Protein AF-A0A7S0N8L3-F1 (afdb_monomer_lite)

InterPro domains:
  IPR019195 ABC transporter, ATPase, putative [PTHR38149] (2-108)
  IPR046833 ATPase of the ABC class, N-terminal [PF20446] (2-108)

Organism: NCBI:txid1411642

Sequence (109 aa):
MVDHAQADPFAAPSRCRVQIPMATAGFPAATYSSRVRTTALCDYLTRVFAFHVKGAGADQRTEGGGWSGAKGGEMTIDAPGQHVLERTSVLVDASQVEARFTVALPAQE

Structure (mmCIF, N/CA/C/O backbone):
data_AF-A0A7S0N8L3-F1
#
_entry.id   AF-A0A7S0N8L3-F1
#
loop_
_atom_site.group_PDB
_atom_site.id
_atom_site.type_symbol
_atom_site.label_atom_id
_atom_site.label_alt_id
_atom_site.label_comp_id
_atom_site.label_asym_id
_atom_site.label_entity_id
_atom_site.label_seq_id
_atom_site.pdbx_PDB_ins_code
_atom_site.Cartn_x
_atom_site.Cartn_y
_atom_site.Cartn_z
_atom_site.occupancy
_atom_site.B_iso_or_equiv
_atom_site.auth_seq_id
_atom_site.auth_comp_id
_atom_site.auth_asym_id
_atom_site.auth_atom_id
_atom_site.pdbx_PDB_model_num
ATOM 1 N N . MET A 1 1 ? -6.609 -0.290 -11.733 1.00 68.81 1 MET A N 1
ATOM 2 C CA . MET A 1 1 ? -6.933 0.951 -12.467 1.00 68.81 1 MET A CA 1
ATOM 3 C C . MET A 1 1 ? -5.652 1.752 -12.638 1.00 68.81 1 MET A C 1
ATOM 5 O O . MET A 1 1 ? -4.800 1.690 -11.757 1.00 68.81 1 MET A O 1
ATOM 9 N N . VAL A 1 2 ? -5.497 2.450 -13.762 1.00 70.19 2 VAL A N 1
ATOM 10 C CA . VAL A 1 2 ? -4.396 3.401 -13.979 1.00 70.19 2 VAL A CA 1
ATOM 11 C C . VAL A 1 2 ? -4.976 4.788 -13.743 1.00 70.19 2 VAL A C 1
ATOM 13 O O . VAL A 1 2 ? -5.876 5.201 -14.469 1.00 70.19 2 VAL A O 1
ATOM 16 N N . ASP A 1 3 ? -4.518 5.460 -12.693 1.00 64.94 3 ASP A N 1
ATOM 17 C CA . ASP A 1 3 ? -5.021 6.783 -12.311 1.00 64.94 3 ASP A CA 1
ATOM 18 C C . ASP A 1 3 ? -4.320 7.888 -13.107 1.00 64.94 3 ASP A C 1
ATOM 20 O O . ASP A 1 3 ? -4.902 8.935 -13.383 1.00 64.94 3 ASP A O 1
ATOM 24 N N . HIS A 1 4 ? -3.068 7.648 -13.500 1.00 60.69 4 HIS A N 1
ATOM 25 C CA . HIS A 1 4 ? -2.310 8.524 -14.382 1.00 60.69 4 HIS A CA 1
ATOM 26 C C . HIS A 1 4 ? -1.313 7.697 -15.193 1.00 60.69 4 HIS A C 1
ATOM 28 O O . HIS A 1 4 ? -0.493 6.992 -14.606 1.00 60.69 4 HIS A O 1
ATOM 34 N N . ALA A 1 5 ? -1.383 7.781 -16.520 1.00 63.62 5 ALA A N 1
ATOM 35 C CA . ALA A 1 5 ? -0.432 7.132 -17.417 1.00 63.62 5 ALA A CA 1
ATOM 36 C C . ALA A 1 5 ? 0.707 8.097 -17.779 1.00 63.62 5 ALA A C 1
ATOM 38 O O . ALA A 1 5 ? 0.463 9.283 -17.999 1.00 63.62 5 ALA A O 1
ATOM 39 N N . GLN A 1 6 ? 1.932 7.576 -17.854 1.00 59.41 6 GLN A N 1
ATOM 40 C CA . GLN A 1 6 ? 3.103 8.302 -18.352 1.00 59.41 6 GLN A CA 1
ATOM 41 C C . GLN A 1 6 ? 2.865 8.850 -19.762 1.00 59.41 6 GLN A C 1
ATOM 43 O O . GLN A 1 6 ? 2.404 8.122 -20.639 1.00 59.41 6 GLN A O 1
ATOM 48 N N . ALA A 1 7 ? 3.202 10.126 -19.974 1.00 58.69 7 ALA A N 1
ATOM 49 C CA . ALA A 1 7 ? 3.108 10.772 -21.284 1.00 58.69 7 ALA A CA 1
ATOM 50 C C . ALA A 1 7 ? 4.2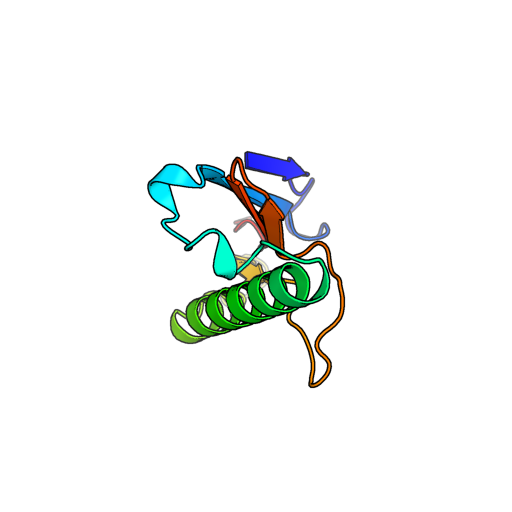06 10.299 -22.255 1.00 58.69 7 ALA A C 1
ATOM 52 O O . ALA A 1 7 ? 3.98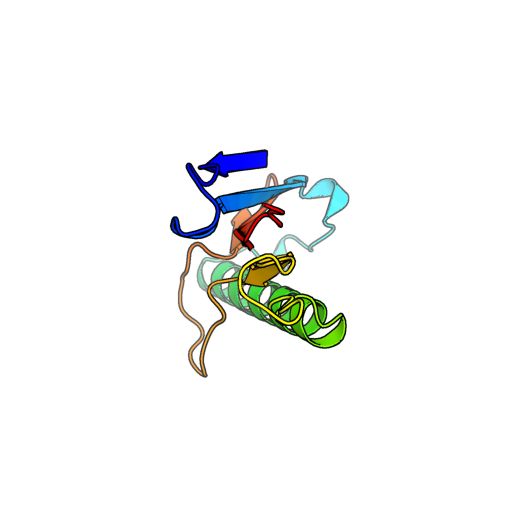3 10.264 -23.462 1.00 58.69 7 ALA A O 1
ATOM 53 N N . ASP A 1 8 ? 5.370 9.921 -21.719 1.00 65.25 8 ASP A N 1
ATOM 54 C CA . ASP A 1 8 ? 6.517 9.381 -22.444 1.00 65.25 8 ASP A CA 1
ATOM 55 C C . ASP A 1 8 ? 7.404 8.539 -21.488 1.00 65.25 8 ASP A C 1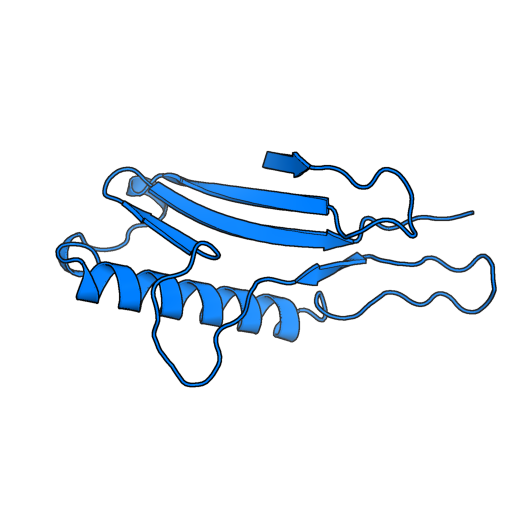
ATOM 57 O O . ASP A 1 8 ? 7.198 8.574 -20.268 1.00 65.25 8 ASP A O 1
ATOM 61 N N . PRO A 1 9 ? 8.389 7.773 -21.994 1.00 55.50 9 PRO A N 1
ATOM 62 C CA . PRO A 1 9 ? 9.221 6.871 -21.182 1.00 55.50 9 PRO A CA 1
ATOM 63 C C . PRO A 1 9 ? 10.164 7.559 -20.182 1.00 55.50 9 PRO A C 1
ATOM 65 O O . PRO A 1 9 ? 10.736 6.901 -19.309 1.00 55.50 9 PRO A O 1
ATOM 68 N N . PHE A 1 10 ? 10.360 8.870 -20.322 1.00 60.44 10 PHE A N 1
ATOM 69 C CA . PHE A 1 10 ? 11.171 9.715 -19.448 1.00 60.44 10 PHE A CA 1
ATOM 70 C C . PHE A 1 10 ? 10.314 10.497 -18.436 1.00 60.44 10 PHE A C 1
ATOM 72 O O . PHE A 1 10 ? 10.859 11.070 -17.489 1.00 60.44 10 PHE A O 1
ATOM 79 N N . ALA A 1 11 ? 8.987 10.496 -18.593 1.00 63.25 11 ALA A N 1
ATOM 80 C CA . ALA A 1 11 ? 8.045 11.098 -17.658 1.00 63.25 11 ALA A CA 1
ATOM 81 C C . ALA A 1 11 ? 7.950 10.313 -16.336 1.00 63.25 11 ALA A C 1
ATOM 83 O O . ALA A 1 11 ? 8.292 9.131 -16.243 1.00 63.25 11 ALA A O 1
ATOM 84 N N . ALA A 1 12 ? 7.439 10.972 -15.291 1.00 72.12 12 ALA A N 1
ATOM 85 C CA . ALA A 1 12 ? 7.259 10.362 -13.974 1.00 72.12 12 ALA A CA 1
ATOM 86 C C . ALA A 1 12 ? 6.394 9.081 -14.045 1.00 72.12 12 ALA A C 1
ATOM 88 O O . ALA A 1 12 ? 5.364 9.125 -14.713 1.00 72.12 12 ALA A O 1
ATOM 89 N N . PRO A 1 13 ? 6.758 7.987 -13.338 1.00 77.25 13 PRO A N 1
ATOM 90 C CA . PRO A 1 13 ? 6.062 6.695 -13.340 1.00 77.25 13 PRO A CA 1
ATOM 91 C C . PRO A 1 13 ? 4.534 6.770 -13.300 1.00 77.25 13 PRO A C 1
ATOM 93 O O . PRO A 1 13 ? 3.950 7.591 -12.585 1.00 77.25 13 PRO A O 1
ATOM 96 N N . SER A 1 14 ? 3.883 5.866 -14.034 1.00 84.12 14 SER A N 1
ATOM 97 C CA . SER A 1 14 ? 2.423 5.799 -14.100 1.00 84.12 14 SER A CA 1
ATOM 98 C C . SER A 1 14 ? 1.864 5.472 -12.720 1.00 84.12 14 SER A C 1
ATOM 100 O O . SER A 1 14 ? 2.319 4.524 -12.082 1.00 84.12 14 SER A O 1
ATOM 102 N N . ARG A 1 15 ? 0.875 6.236 -12.246 1.00 89.00 15 ARG A N 1
ATOM 103 C CA . ARG A 1 15 ? 0.205 5.975 -10.965 1.00 89.00 15 ARG A CA 1
ATOM 104 C C . ARG A 1 15 ? -0.897 4.951 -11.171 1.00 89.00 15 ARG A C 1
ATOM 106 O O . ARG A 1 15 ? -1.810 5.156 -11.972 1.00 89.00 15 ARG A O 1
ATOM 113 N N . CYS A 1 16 ? -0.823 3.875 -10.408 1.00 90.88 16 CYS A N 1
ATOM 114 C CA . CYS A 1 16 ? -1.731 2.747 -10.475 1.00 90.88 16 CYS A CA 1
ATOM 115 C C . CYS A 1 16 ? -2.358 2.501 -9.106 1.00 90.88 16 CYS A C 1
ATOM 117 O O . CYS A 1 16 ? -1.727 2.694 -8.064 1.00 90.88 16 CYS A O 1
ATOM 119 N N . ARG A 1 17 ? -3.588 1.990 -9.119 1.00 93.38 17 ARG A N 1
ATOM 120 C CA . ARG A 1 17 ? -4.229 1.443 -7.927 1.00 93.38 17 ARG A CA 1
ATOM 121 C C . ARG A 1 17 ? -4.877 0.098 -8.187 1.00 93.38 17 ARG A C 1
ATOM 123 O O . ARG A 1 17 ? -5.437 -0.148 -9.261 1.00 93.38 17 ARG A O 1
ATOM 130 N N . VAL A 1 18 ? -4.848 -0.757 -7.179 1.00 93.75 18 VAL A N 1
ATOM 131 C CA . VAL A 1 18 ? -5.593 -2.015 -7.134 1.00 93.75 18 VAL A CA 1
ATOM 132 C C . VAL A 1 18 ? -6.568 -1.933 -5.973 1.00 93.75 18 VAL A C 1
ATOM 134 O O . VAL A 1 18 ? -6.176 -1.580 -4.867 1.00 93.75 18 VAL A O 1
ATOM 137 N N . GLN A 1 19 ? -7.832 -2.249 -6.241 1.00 96.69 19 GLN A N 1
ATOM 138 C CA . GLN A 1 19 ? -8.897 -2.303 -5.248 1.00 96.69 19 GLN A CA 1
ATOM 139 C C . GLN A 1 19 ? -9.378 -3.744 -5.132 1.00 96.69 19 GLN A C 1
ATOM 141 O O . GLN A 1 19 ? -9.694 -4.382 -6.137 1.00 96.69 19 GLN A O 1
ATOM 146 N N . ILE A 1 20 ? -9.420 -4.251 -3.907 1.00 96.62 20 ILE A N 1
ATOM 147 C CA . ILE A 1 20 ? -9.889 -5.593 -3.585 1.00 96.62 20 ILE A CA 1
ATOM 148 C C . ILE A 1 20 ? -11.070 -5.435 -2.625 1.00 96.62 20 ILE A C 1
ATOM 150 O O . ILE A 1 20 ? -10.882 -4.866 -1.547 1.00 96.62 20 ILE A O 1
ATOM 154 N N . PRO A 1 21 ? -12.274 -5.932 -2.965 1.00 97.88 21 PRO A N 1
ATOM 155 C CA . PRO A 1 21 ? -13.396 -5.937 -2.033 1.00 97.88 21 PRO A CA 1
ATOM 156 C C . PRO A 1 21 ? -13.014 -6.622 -0.717 1.00 97.88 21 PRO A C 1
ATOM 158 O O . PRO A 1 21 ? -12.353 -7.661 -0.733 1.00 97.88 21 PRO A O 1
ATOM 161 N N . MET A 1 22 ? -13.458 -6.091 0.424 1.00 97.31 22 MET A N 1
ATOM 162 C CA . MET A 1 22 ? -13.117 -6.625 1.750 1.00 97.31 22 MET A CA 1
ATOM 163 C C . MET A 1 22 ? -13.562 -8.087 1.905 1.00 97.31 22 MET A C 1
ATOM 165 O O . MET A 1 22 ? -12.864 -8.886 2.521 1.00 97.31 22 MET A O 1
ATOM 169 N N . ALA A 1 23 ? -14.671 -8.463 1.259 1.00 96.81 23 ALA A N 1
ATOM 170 C CA . ALA A 1 23 ? -15.137 -9.848 1.181 1.00 96.81 23 ALA A CA 1
ATOM 171 C C . ALA A 1 23 ? -14.106 -10.800 0.541 1.00 96.81 23 ALA A C 1
ATOM 173 O O . ALA A 1 23 ? -13.992 -11.946 0.961 1.00 96.81 23 ALA A O 1
ATOM 174 N N . THR A 1 24 ? -13.339 -10.319 -0.441 1.00 97.69 24 THR A N 1
ATOM 175 C CA . THR A 1 24 ? -12.252 -11.071 -1.086 1.00 97.69 24 THR A CA 1
ATOM 176 C C . THR A 1 24 ? -10.949 -10.960 -0.298 1.00 97.69 24 THR A C 1
ATOM 178 O O . THR A 1 24 ? -10.216 -11.937 -0.188 1.00 97.69 24 THR A O 1
ATOM 181 N N . ALA A 1 25 ? -10.652 -9.780 0.257 1.00 96.56 25 ALA A N 1
ATOM 182 C CA . ALA A 1 25 ? -9.438 -9.541 1.036 1.00 96.56 25 ALA A CA 1
ATOM 183 C C . ALA A 1 25 ? -9.417 -10.340 2.351 1.00 96.56 25 ALA A C 1
ATOM 185 O O . ALA A 1 25 ? -8.350 -10.726 2.821 1.00 96.56 25 ALA A O 1
ATOM 186 N N . GLY A 1 26 ? -10.588 -10.596 2.943 1.00 97.31 26 GLY A N 1
ATOM 187 C CA . GLY A 1 26 ? -10.751 -11.518 4.067 1.00 97.31 26 GLY A CA 1
ATOM 188 C C . GLY A 1 26 ? -10.145 -11.042 5.389 1.00 97.31 26 GLY A C 1
ATOM 189 O O . GLY A 1 26 ? -10.006 -11.844 6.314 1.00 97.31 26 GLY A O 1
ATOM 190 N N . PHE A 1 27 ? -9.784 -9.760 5.517 1.00 97.62 27 PHE A N 1
ATOM 191 C CA . PHE A 1 27 ? -9.250 -9.238 6.773 1.00 97.62 27 PHE A CA 1
ATOM 192 C C . PHE A 1 27 ? -10.346 -9.203 7.850 1.00 97.62 27 PHE A C 1
ATOM 194 O O . PHE A 1 27 ? -11.433 -8.666 7.611 1.00 97.62 27 PHE A O 1
ATOM 201 N N . PRO A 1 28 ? -10.093 -9.733 9.061 1.00 97.38 28 PRO A N 1
ATOM 202 C CA . PRO A 1 28 ? -11.069 -9.673 10.144 1.00 97.38 28 PRO A CA 1
ATOM 203 C C . PRO A 1 28 ? -11.383 -8.223 10.522 1.00 97.38 28 PRO A C 1
ATOM 205 O O . PRO A 1 28 ? -10.461 -7.422 10.664 1.00 97.38 28 PRO A O 1
ATOM 208 N N . ALA A 1 29 ? -12.647 -7.893 10.805 1.00 97.06 29 ALA A N 1
ATOM 209 C CA . ALA A 1 29 ? -13.050 -6.534 11.198 1.00 97.06 29 ALA A CA 1
ATOM 210 C C . ALA A 1 29 ? -12.253 -5.972 12.390 1.00 97.06 29 ALA A C 1
ATOM 212 O O . ALA A 1 29 ? -11.968 -4.780 12.457 1.00 97.06 29 ALA A O 1
ATOM 213 N N . ALA A 1 30 ? -11.800 -6.840 13.300 1.00 97.50 30 ALA A N 1
ATOM 214 C CA . ALA A 1 30 ? -10.941 -6.473 14.426 1.00 97.50 30 ALA A CA 1
ATOM 215 C C . ALA A 1 30 ? -9.563 -5.904 14.020 1.00 97.50 30 ALA A C 1
ATOM 217 O O . ALA A 1 30 ? -8.859 -5.349 14.866 1.00 97.50 30 ALA A O 1
ATOM 218 N N . THR A 1 31 ? -9.152 -6.050 12.759 1.00 97.50 31 THR A N 1
ATOM 219 C CA . THR A 1 31 ? -7.896 -5.498 12.224 1.00 97.50 31 THR A CA 1
ATOM 220 C C . THR A 1 31 ? -8.045 -4.067 11.704 1.00 97.50 31 THR A C 1
ATOM 222 O O . THR A 1 31 ? -7.043 -3.377 11.577 1.00 97.50 31 THR A O 1
ATOM 225 N N . TYR A 1 32 ? -9.275 -3.584 11.497 1.00 97.19 32 TYR A N 1
ATOM 226 C CA . TYR A 1 32 ? -9.573 -2.213 11.054 1.00 97.19 32 TYR A CA 1
ATOM 227 C C . TYR A 1 32 ? -10.717 -1.561 11.853 1.00 97.19 32 TYR A C 1
ATOM 229 O O . TYR A 1 32 ? -11.370 -0.625 11.399 1.00 97.19 32 TYR A O 1
ATOM 237 N N . SER A 1 33 ? -10.968 -2.043 13.075 1.00 97.25 33 SER A N 1
ATOM 238 C CA . SER A 1 33 ? -12.057 -1.562 13.939 1.00 97.25 33 SER A CA 1
ATOM 239 C C . SER A 1 33 ? -11.765 -0.236 14.645 1.00 97.25 33 SER A C 1
ATOM 241 O O . SER A 1 33 ? -12.670 0.385 15.197 1.00 97.25 33 SER A O 1
ATOM 243 N N . SER A 1 34 ? -10.506 0.199 14.669 1.00 97.69 34 SER A N 1
ATOM 244 C CA . SER A 1 34 ? -10.097 1.485 15.227 1.00 97.69 34 SER A CA 1
ATOM 245 C C . SER A 1 34 ? -9.027 2.112 14.353 1.00 97.69 34 SER A C 1
ATOM 247 O O . SER A 1 34 ? -8.280 1.402 13.683 1.00 97.69 34 SER A O 1
ATOM 249 N N . ARG A 1 35 ? -8.896 3.440 14.422 1.00 97.12 35 ARG A N 1
ATOM 250 C CA . ARG A 1 35 ? -7.912 4.193 13.635 1.00 97.12 35 ARG A CA 1
ATOM 251 C C . ARG A 1 35 ? -6.506 3.598 13.730 1.00 97.12 35 ARG A C 1
ATOM 253 O O . ARG A 1 35 ? -5.913 3.297 12.709 1.00 97.12 35 ARG A O 1
ATOM 260 N N . VAL A 1 36 ? -6.018 3.333 14.945 1.00 97.88 36 VAL A N 1
ATOM 261 C CA . VAL A 1 36 ? -4.675 2.761 15.173 1.00 97.88 36 VAL A CA 1
ATOM 262 C C . VAL A 1 36 ? -4.519 1.377 14.535 1.00 97.88 36 VAL A C 1
ATOM 264 O O . VAL A 1 36 ? -3.474 1.079 13.962 1.00 97.88 36 VAL A O 1
ATOM 267 N N . ARG A 1 37 ? -5.553 0.530 14.614 1.00 97.88 37 ARG A N 1
ATOM 268 C CA . ARG A 1 37 ? -5.538 -0.813 14.016 1.00 97.88 37 ARG A CA 1
ATOM 269 C C . ARG A 1 37 ? -5.521 -0.732 12.494 1.00 97.88 37 ARG A C 1
ATOM 271 O O . ARG A 1 37 ? -4.680 -1.371 11.873 1.00 97.88 37 ARG A O 1
ATOM 278 N N . THR A 1 38 ? -6.358 0.130 11.921 1.00 98.19 38 THR A N 1
ATOM 279 C CA . THR A 1 38 ? -6.367 0.411 10.483 1.00 98.19 38 THR A CA 1
ATOM 280 C C . THR A 1 38 ? -5.011 0.937 10.017 1.00 98.19 38 THR A C 1
ATOM 282 O O . THR A 1 38 ? -4.475 0.422 9.043 1.00 98.19 38 THR A O 1
ATOM 285 N N . THR A 1 39 ? -4.397 1.884 10.739 1.00 98.19 39 THR A N 1
ATOM 286 C CA . THR A 1 39 ? -3.049 2.384 10.419 1.00 98.19 39 THR A CA 1
ATOM 287 C C . THR A 1 39 ? -2.017 1.257 10.420 1.00 98.19 39 THR A C 1
ATOM 289 O O . THR A 1 39 ? -1.226 1.152 9.485 1.00 98.19 39 THR A O 1
ATOM 292 N N . ALA A 1 40 ? -2.035 0.392 11.439 1.00 97.88 40 ALA A N 1
ATOM 293 C CA . ALA A 1 40 ? -1.119 -0.741 11.529 1.00 97.88 40 ALA A CA 1
ATOM 294 C C . ALA A 1 40 ? -1.330 -1.753 10.391 1.00 97.88 40 ALA A C 1
ATOM 296 O O . ALA A 1 40 ? -0.355 -2.247 9.828 1.00 97.88 40 ALA A O 1
ATOM 297 N N . LEU A 1 41 ? -2.583 -2.029 10.018 1.00 98.19 41 LEU A N 1
ATOM 298 C CA . LEU A 1 41 ? -2.907 -2.906 8.896 1.00 98.19 41 LEU A CA 1
ATOM 299 C C . LEU A 1 41 ? -2.434 -2.309 7.562 1.00 98.19 41 LEU A C 1
ATOM 301 O O . LEU A 1 41 ? -1.773 -3.002 6.794 1.00 98.19 41 LEU A O 1
ATOM 305 N N . CYS A 1 42 ? -2.706 -1.028 7.301 1.00 98.31 42 CYS A N 1
ATOM 306 C CA . CYS A 1 42 ? -2.224 -0.338 6.103 1.00 98.31 42 CYS A CA 1
ATOM 307 C C . CYS A 1 42 ? -0.689 -0.366 6.000 1.00 98.31 42 CYS A C 1
ATOM 309 O O . CYS A 1 42 ? -0.145 -0.669 4.935 1.00 98.31 42 CYS A O 1
ATOM 311 N N . ASP A 1 43 ? 0.019 -0.086 7.100 1.00 98.25 43 ASP A N 1
ATOM 312 C CA . ASP A 1 43 ? 1.488 -0.118 7.140 1.00 98.25 43 ASP A CA 1
ATOM 313 C C . ASP A 1 43 ? 2.019 -1.536 6.882 1.00 98.25 43 ASP A C 1
ATOM 315 O O . ASP A 1 43 ? 2.890 -1.722 6.030 1.00 98.25 43 ASP A O 1
ATOM 319 N N . TYR A 1 44 ? 1.428 -2.548 7.528 1.00 98.00 44 TYR A N 1
ATOM 320 C CA . TYR A 1 44 ? 1.764 -3.954 7.305 1.00 98.00 44 TYR A CA 1
ATOM 321 C C . TYR A 1 44 ? 1.595 -4.359 5.836 1.00 98.00 44 TYR A C 1
ATOM 323 O O . TYR A 1 44 ? 2.528 -4.890 5.233 1.00 98.00 44 TYR A O 1
ATOM 331 N N . LEU A 1 45 ? 0.445 -4.058 5.230 1.00 97.94 45 LEU A N 1
ATOM 332 C CA . LEU A 1 45 ? 0.172 -4.398 3.832 1.00 97.94 45 LEU A CA 1
ATOM 333 C C . LEU A 1 45 ? 1.110 -3.674 2.867 1.00 97.94 45 LEU A C 1
ATOM 335 O O . LEU A 1 45 ? 1.569 -4.277 1.897 1.00 97.94 45 LEU A O 1
ATOM 339 N N . THR A 1 46 ? 1.464 -2.421 3.161 1.00 98.00 46 THR A N 1
ATOM 340 C CA . THR A 1 46 ? 2.452 -1.679 2.368 1.00 98.00 46 THR A CA 1
ATOM 341 C C . THR A 1 46 ? 3.818 -2.372 2.405 1.00 98.00 46 THR A C 1
ATOM 343 O O . THR A 1 46 ? 4.464 -2.525 1.367 1.00 98.00 46 THR A O 1
ATOM 346 N N . ARG A 1 47 ? 4.259 -2.843 3.581 1.00 97.88 47 ARG A N 1
ATOM 347 C CA . ARG A 1 47 ? 5.523 -3.589 3.724 1.00 97.88 47 ARG A CA 1
ATOM 348 C C . ARG A 1 47 ? 5.489 -4.926 2.997 1.00 97.88 47 ARG A C 1
ATOM 350 O O . ARG A 1 47 ? 6.470 -5.270 2.346 1.00 97.88 47 ARG A O 1
ATOM 357 N N . VAL A 1 48 ? 4.379 -5.659 3.091 1.00 97.25 48 VAL A N 1
ATOM 358 C CA . VAL A 1 48 ? 4.188 -6.932 2.379 1.00 97.25 48 VAL A CA 1
ATOM 359 C C . VAL A 1 48 ? 4.255 -6.711 0.869 1.00 97.25 48 VAL A C 1
ATOM 361 O O . VAL A 1 48 ? 4.988 -7.421 0.184 1.00 97.25 48 VAL A O 1
ATOM 364 N N . PHE A 1 49 ? 3.571 -5.687 0.352 1.00 96.25 49 PHE A N 1
ATOM 365 C CA . PHE A 1 49 ? 3.642 -5.322 -1.062 1.00 96.25 49 PHE A CA 1
ATOM 366 C C . PHE A 1 49 ? 5.086 -5.026 -1.486 1.00 96.25 49 PHE A C 1
ATOM 368 O O . PHE A 1 49 ? 5.589 -5.639 -2.425 1.00 96.25 49 PHE A O 1
ATOM 375 N N . ALA A 1 50 ? 5.781 -4.144 -0.759 1.00 95.88 50 ALA A N 1
ATOM 376 C CA . ALA A 1 50 ? 7.167 -3.784 -1.056 1.00 95.88 50 ALA A CA 1
ATOM 377 C C . ALA A 1 50 ? 8.111 -5.000 -1.013 1.00 95.88 50 ALA A C 1
ATOM 379 O O . ALA A 1 50 ? 8.981 -5.143 -1.872 1.00 95.88 50 ALA A O 1
ATOM 380 N N . PHE A 1 51 ? 7.917 -5.900 -0.045 1.00 96.25 51 PHE A N 1
ATOM 381 C CA . PHE A 1 51 ? 8.680 -7.139 0.069 1.00 96.25 51 PHE A CA 1
ATOM 382 C C . PHE A 1 51 ? 8.493 -8.041 -1.157 1.00 96.25 51 PHE A C 1
ATOM 384 O O . PHE A 1 51 ? 9.480 -8.528 -1.704 1.00 96.25 51 PHE A O 1
ATOM 391 N N . HIS A 1 52 ? 7.254 -8.232 -1.620 1.00 95.88 52 HIS A N 1
ATOM 392 C CA . HIS A 1 52 ? 6.974 -9.069 -2.789 1.00 95.88 52 HIS A CA 1
ATOM 393 C C . HIS A 1 52 ? 7.453 -8.446 -4.100 1.00 95.88 52 HIS A C 1
ATOM 395 O O . HIS A 1 52 ? 8.005 -9.166 -4.929 1.00 95.88 52 HIS A O 1
ATOM 401 N N . VAL A 1 53 ? 7.304 -7.130 -4.275 1.00 93.31 53 VAL A N 1
ATOM 402 C CA . VAL A 1 53 ? 7.838 -6.416 -5.447 1.00 93.31 53 VAL A CA 1
ATOM 403 C C . VAL A 1 53 ? 9.349 -6.611 -5.546 1.00 93.31 53 VAL A C 1
ATOM 405 O O . VAL A 1 53 ? 9.850 -7.023 -6.590 1.00 93.31 53 VAL A O 1
ATOM 408 N N . LYS A 1 54 ? 10.063 -6.412 -4.434 1.00 92.75 54 LYS A N 1
ATOM 409 C CA . LYS A 1 54 ? 11.511 -6.626 -4.371 1.00 92.75 54 LYS A CA 1
ATOM 410 C C . LYS A 1 54 ? 11.900 -8.092 -4.570 1.00 92.75 54 LYS A C 1
ATOM 412 O O . LYS A 1 54 ? 12.831 -8.393 -5.306 1.00 92.75 54 LYS A O 1
ATOM 417 N N . GLY A 1 55 ? 11.187 -9.020 -3.932 1.00 91.62 55 GLY A N 1
ATOM 418 C CA . GLY A 1 55 ? 11.442 -10.45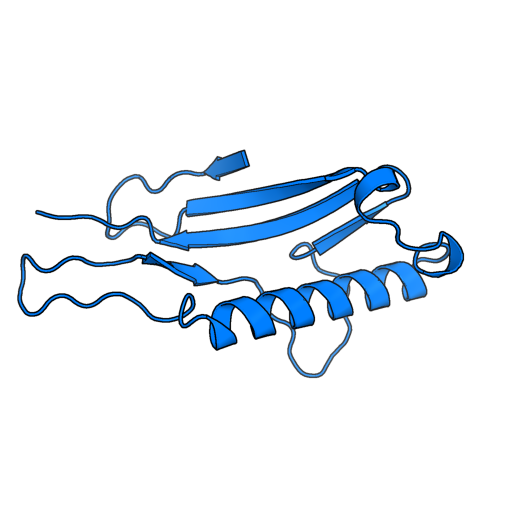8 -4.060 1.00 91.62 55 GLY A CA 1
ATOM 419 C C . GLY A 1 55 ? 11.229 -10.992 -5.480 1.00 91.62 55 GLY A C 1
ATOM 420 O O . GLY A 1 55 ? 11.892 -11.946 -5.875 1.00 91.62 55 GLY A O 1
ATOM 421 N N . ALA A 1 56 ? 10.345 -10.359 -6.255 1.00 91.25 56 ALA A N 1
ATOM 422 C CA . ALA A 1 56 ? 10.123 -10.662 -7.666 1.00 91.25 56 ALA A CA 1
ATOM 423 C C . ALA A 1 56 ? 11.118 -9.961 -8.614 1.00 91.25 56 ALA A C 1
ATOM 425 O O . ALA A 1 56 ? 11.047 -10.177 -9.821 1.00 91.25 56 ALA A O 1
ATOM 426 N N . GLY A 1 57 ? 12.010 -9.103 -8.097 1.00 88.69 57 GLY A N 1
ATOM 427 C CA . GLY A 1 57 ? 12.890 -8.252 -8.905 1.00 88.69 57 GLY A CA 1
ATOM 428 C C . GLY A 1 57 ? 12.150 -7.160 -9.682 1.00 88.69 57 GLY A C 1
ATOM 429 O O . GLY A 1 57 ? 12.729 -6.539 -10.566 1.00 88.69 57 GLY A O 1
ATOM 430 N N . ALA A 1 58 ? 10.875 -6.917 -9.366 1.00 87.06 58 ALA A N 1
ATOM 431 C CA . ALA A 1 58 ? 10.047 -5.932 -10.051 1.00 87.06 58 ALA A CA 1
ATOM 432 C C . ALA A 1 58 ? 10.372 -4.494 -9.625 1.00 87.06 58 ALA A C 1
ATOM 434 O O . ALA A 1 58 ? 9.888 -3.567 -10.252 1.00 87.06 58 ALA A O 1
ATOM 435 N N . ASP A 1 59 ? 11.178 -4.283 -8.583 1.00 86.62 59 ASP A N 1
ATOM 436 C CA . ASP A 1 59 ? 11.729 -2.968 -8.229 1.00 86.62 59 ASP A CA 1
ATOM 437 C C . ASP A 1 59 ? 12.935 -2.574 -9.097 1.00 86.62 59 ASP A C 1
ATOM 439 O O . ASP A 1 59 ? 13.402 -1.437 -9.021 1.00 86.62 59 ASP A O 1
ATOM 443 N N . GLN A 1 60 ? 13.451 -3.502 -9.907 1.00 83.88 60 GLN A N 1
ATOM 444 C CA . GLN A 1 60 ? 14.602 -3.263 -10.764 1.00 83.88 60 GLN A CA 1
ATOM 445 C C . GLN A 1 60 ? 14.163 -2.673 -12.098 1.00 83.88 60 GLN A C 1
ATOM 447 O O . GLN A 1 60 ? 13.270 -3.188 -12.774 1.00 83.88 60 GLN A O 1
ATOM 452 N N . ARG A 1 61 ? 14.843 -1.602 -12.500 1.00 77.19 61 ARG A N 1
ATOM 453 C CA . ARG A 1 61 ? 14.683 -1.027 -13.829 1.00 77.19 61 ARG A CA 1
ATOM 454 C C . ARG A 1 61 ? 15.281 -1.978 -14.857 1.00 77.19 61 ARG A C 1
ATOM 456 O O . ARG A 1 61 ? 16.422 -2.417 -14.718 1.00 77.19 61 ARG A O 1
ATOM 463 N N . THR A 1 62 ? 14.531 -2.261 -15.915 1.00 70.50 62 THR A N 1
ATOM 464 C CA . THR A 1 62 ? 15.105 -2.917 -17.090 1.00 70.50 62 THR A CA 1
ATOM 465 C C . THR A 1 62 ? 16.013 -1.904 -17.775 1.00 70.50 62 THR A C 1
ATOM 467 O O . THR A 1 62 ? 15.556 -0.834 -18.177 1.00 70.50 62 THR A O 1
ATOM 470 N N . GLU A 1 63 ? 17.299 -2.225 -17.882 1.00 67.19 63 GLU A N 1
ATOM 471 C CA . GLU A 1 63 ? 18.275 -1.457 -18.652 1.00 67.19 63 GLU A CA 1
ATOM 472 C C . GLU A 1 63 ? 18.787 -2.339 -19.794 1.00 67.19 63 GLU A C 1
ATOM 474 O O . GLU A 1 63 ? 19.770 -3.068 -19.664 1.00 67.19 63 GLU A O 1
ATOM 479 N N . GLY A 1 64 ? 18.087 -2.320 -20.931 1.00 55.41 64 GLY A N 1
ATOM 480 C CA . GLY A 1 64 ? 18.639 -2.870 -22.167 1.00 55.41 64 GLY A CA 1
ATOM 481 C C . GLY A 1 64 ? 19.879 -2.067 -22.578 1.00 55.41 64 GLY A C 1
ATOM 482 O O . GLY A 1 64 ? 19.851 -0.839 -22.569 1.00 55.41 64 GLY A O 1
ATOM 483 N N . GLY A 1 65 ? 20.981 -2.740 -22.916 1.00 50.53 65 GLY A N 1
ATOM 484 C CA . GLY A 1 65 ? 22.243 -2.078 -23.256 1.00 50.53 65 GLY A CA 1
ATOM 485 C C . GLY A 1 65 ? 22.129 -1.143 -24.468 1.00 50.53 65 GLY A C 1
ATOM 486 O O . GLY A 1 65 ? 21.736 -1.573 -25.549 1.00 50.53 65 GLY A O 1
ATOM 487 N N . GLY A 1 66 ? 22.526 0.123 -24.294 1.00 52.91 66 GLY A N 1
ATOM 488 C CA . GLY A 1 66 ? 22.603 1.138 -25.354 1.00 52.91 66 GLY A CA 1
ATOM 489 C C . GLY A 1 66 ? 21.492 2.197 -25.317 1.00 52.91 66 GLY A C 1
ATOM 490 O O . GLY A 1 66 ? 20.572 2.147 -24.505 1.00 52.91 66 GLY A O 1
ATOM 491 N N . TRP A 1 67 ? 21.588 3.198 -26.202 1.00 55.12 67 TRP A N 1
ATOM 492 C CA . TRP A 1 67 ? 20.616 4.301 -26.295 1.00 55.12 67 TRP A CA 1
ATOM 493 C C . TRP A 1 67 ? 19.183 3.805 -26.572 1.00 55.12 67 TRP A C 1
ATOM 495 O O . TRP A 1 67 ? 18.248 4.314 -25.956 1.00 55.12 67 TRP A O 1
ATOM 505 N N . SER A 1 68 ? 19.048 2.759 -27.399 1.00 54.66 68 SER A N 1
ATOM 506 C CA . SER A 1 68 ? 17.791 2.139 -27.855 1.00 54.66 68 SER A CA 1
ATOM 507 C C . SER A 1 68 ? 17.319 0.940 -27.015 1.00 54.66 68 SER A C 1
ATOM 509 O O . SER A 1 68 ? 16.459 0.173 -27.444 1.00 54.66 68 SER A O 1
ATOM 511 N N . GLY A 1 69 ? 17.923 0.692 -25.852 1.00 56.34 69 GLY A N 1
ATOM 512 C CA . GLY A 1 69 ? 17.533 -0.436 -25.012 1.00 56.34 69 GLY A CA 1
ATOM 513 C C . GLY A 1 69 ? 16.186 -0.226 -24.323 1.00 56.34 69 GLY A C 1
ATOM 514 O O . GLY A 1 69 ? 15.814 0.904 -24.008 1.00 56.34 69 GLY A O 1
ATOM 515 N N . ALA A 1 70 ? 15.477 -1.326 -24.041 1.00 59.91 70 ALA A N 1
ATOM 516 C CA . ALA A 1 70 ? 14.252 -1.285 -23.247 1.00 59.91 70 ALA A CA 1
ATOM 517 C C . ALA A 1 70 ? 14.535 -0.629 -21.888 1.00 59.91 70 ALA A C 1
ATOM 519 O O . ALA A 1 70 ? 15.429 -1.075 -21.163 1.00 59.91 70 ALA A O 1
ATOM 520 N N . LYS A 1 71 ? 13.786 0.431 -21.572 1.00 66.62 71 LYS A N 1
ATOM 521 C CA . LYS A 1 71 ? 13.875 1.170 -20.308 1.00 66.62 71 LYS A CA 1
ATOM 522 C C . LYS A 1 71 ? 12.535 1.117 -19.591 1.00 66.62 71 LYS A C 1
ATOM 524 O O . LYS A 1 71 ? 11.490 1.239 -20.227 1.00 66.62 71 LYS A O 1
ATOM 529 N N . GLY A 1 72 ? 12.589 0.983 -18.271 1.00 75.38 72 GLY A N 1
ATOM 530 C CA . GLY A 1 72 ? 11.408 0.946 -17.411 1.00 75.38 72 GLY A CA 1
ATOM 531 C C . GLY A 1 72 ? 11.112 -0.463 -16.902 1.00 75.38 72 GLY A C 1
ATOM 532 O O . GLY A 1 72 ? 11.996 -1.319 -16.831 1.00 75.38 72 GLY A O 1
ATOM 533 N N . GLY A 1 73 ? 9.849 -0.719 -16.587 1.00 79.19 73 GLY A N 1
ATOM 534 C CA . GLY A 1 73 ? 9.364 -1.984 -16.041 1.00 79.19 73 GLY A CA 1
ATOM 535 C C . GLY A 1 73 ? 9.378 -2.046 -14.515 1.00 79.19 73 GLY A C 1
ATOM 536 O O . GLY A 1 73 ? 8.753 -2.949 -13.960 1.00 79.19 73 GLY A O 1
ATOM 537 N N . GLU A 1 74 ? 10.020 -1.092 -13.832 1.00 88.19 74 GLU A N 1
ATOM 538 C CA . GLU A 1 74 ? 10.036 -1.072 -12.376 1.00 88.19 74 GLU A CA 1
ATOM 539 C C . GLU A 1 74 ? 8.674 -0.688 -11.782 1.00 88.19 74 GLU A C 1
ATOM 541 O O . GLU A 1 74 ? 7.975 0.223 -12.235 1.00 88.19 74 GLU A O 1
ATOM 546 N N . MET A 1 75 ? 8.312 -1.383 -10.713 1.00 91.25 75 MET A N 1
ATOM 547 C CA . MET A 1 75 ? 7.165 -1.130 -9.865 1.00 91.25 75 MET A CA 1
ATOM 548 C C . MET A 1 75 ? 7.662 -0.644 -8.510 1.00 91.25 75 MET A C 1
ATOM 550 O O . MET A 1 75 ? 8.542 -1.248 -7.901 1.00 91.25 75 MET A O 1
ATOM 554 N N . THR A 1 76 ? 7.069 0.431 -7.999 1.00 92.75 76 THR A N 1
ATOM 555 C CA . THR A 1 76 ? 7.413 0.952 -6.671 1.00 92.75 76 THR A CA 1
ATOM 556 C C . THR A 1 76 ? 6.167 1.361 -5.900 1.00 92.75 76 THR A C 1
ATOM 558 O O . THR A 1 76 ? 5.175 1.800 -6.474 1.00 92.75 76 THR A O 1
ATOM 561 N N . ILE A 1 77 ? 6.213 1.235 -4.579 1.00 94.94 77 ILE A N 1
ATOM 562 C CA . ILE A 1 77 ? 5.196 1.743 -3.653 1.00 94.94 77 ILE A CA 1
ATOM 563 C C . ILE A 1 77 ? 5.874 2.706 -2.676 1.00 94.94 77 ILE A C 1
ATOM 565 O O . ILE A 1 77 ? 7.072 2.564 -2.427 1.00 94.94 77 ILE A O 1
ATOM 569 N N . ASP A 1 78 ? 5.132 3.663 -2.111 1.00 93.94 78 ASP A N 1
ATOM 570 C CA . ASP A 1 78 ? 5.624 4.525 -1.024 1.00 93.94 78 ASP A CA 1
ATOM 571 C C . ASP A 1 78 ? 5.858 3.686 0.247 1.00 93.94 78 ASP A C 1
ATOM 573 O O . ASP A 1 78 ? 4.988 3.534 1.110 1.00 93.94 78 ASP A O 1
ATOM 577 N N . ALA A 1 79 ? 7.018 3.026 0.285 1.00 90.69 79 ALA A N 1
ATOM 578 C CA . ALA A 1 79 ? 7.379 2.046 1.292 1.00 90.69 79 ALA A CA 1
ATOM 579 C C . ALA A 1 79 ? 7.752 2.739 2.614 1.00 90.69 79 ALA A C 1
ATOM 581 O O . ALA A 1 79 ? 8.533 3.693 2.626 1.00 90.69 79 ALA A O 1
ATOM 582 N N . PRO A 1 80 ? 7.244 2.258 3.760 1.00 91.88 80 PRO A N 1
ATOM 583 C CA . PRO A 1 80 ? 7.487 2.909 5.035 1.00 91.88 80 PRO A CA 1
ATOM 584 C C . PRO A 1 80 ? 8.908 2.647 5.549 1.00 91.88 80 PRO A C 1
ATOM 586 O O . PRO A 1 80 ? 9.460 1.555 5.408 1.00 91.88 80 PRO A O 1
ATOM 589 N N . GLY A 1 81 ? 9.466 3.640 6.250 1.00 91.81 81 GLY A N 1
ATOM 590 C CA . GLY A 1 81 ? 10.660 3.474 7.081 1.00 91.81 81 GLY A CA 1
ATOM 591 C C . GLY A 1 81 ? 10.366 2.709 8.381 1.00 91.81 81 GLY A C 1
ATOM 592 O O . GLY A 1 81 ? 9.500 1.838 8.436 1.00 91.81 81 GLY A O 1
ATOM 593 N N . GLN A 1 82 ? 11.059 3.049 9.470 1.00 93.69 82 GLN A N 1
ATOM 594 C CA . GLN A 1 82 ? 10.854 2.391 10.774 1.00 93.69 82 GLN A CA 1
ATOM 595 C C . GLN A 1 82 ? 9.539 2.795 11.469 1.00 93.69 82 GLN A C 1
ATOM 597 O O . GLN A 1 82 ? 9.040 2.069 12.321 1.00 93.69 82 GLN A O 1
ATOM 602 N N . HIS A 1 83 ? 8.952 3.935 11.095 1.00 93.94 83 HIS A N 1
ATOM 603 C CA . HIS A 1 83 ? 7.753 4.475 11.738 1.00 93.94 83 HIS A CA 1
ATOM 604 C C . HIS A 1 83 ? 6.457 4.003 11.069 1.00 93.94 83 HIS A C 1
ATOM 606 O O . HIS A 1 83 ? 6.302 4.121 9.847 1.00 93.94 83 HIS A O 1
ATOM 612 N N . VAL A 1 84 ? 5.498 3.586 11.899 1.00 94.75 84 VAL A N 1
ATOM 613 C CA . VAL A 1 84 ? 4.111 3.297 11.511 1.00 94.75 84 VAL A CA 1
ATOM 614 C C . VAL A 1 84 ? 3.318 4.604 11.536 1.00 94.75 84 VAL A C 1
ATOM 616 O O . VAL A 1 84 ? 3.021 5.134 12.605 1.00 94.75 84 VAL A O 1
ATOM 619 N N . LEU A 1 85 ? 3.014 5.147 10.357 1.00 93.88 85 LEU A N 1
ATOM 620 C CA . LEU A 1 85 ? 2.289 6.407 10.173 1.00 93.88 85 LEU A CA 1
ATOM 621 C C . LEU A 1 85 ? 1.130 6.195 9.203 1.00 93.88 85 LEU A C 1
ATOM 623 O O . LEU A 1 85 ? 1.190 5.324 8.333 1.00 93.88 85 LEU A O 1
ATOM 627 N N . GLU A 1 86 ? 0.098 7.027 9.317 1.00 92.12 86 GLU A N 1
ATOM 628 C CA . GLU A 1 86 ? -0.952 7.077 8.303 1.00 92.12 86 GLU A CA 1
ATOM 629 C C . GLU A 1 86 ? -0.385 7.538 6.965 1.00 92.12 86 GLU A C 1
ATOM 631 O O . GLU A 1 86 ? 0.340 8.531 6.886 1.00 92.12 86 GLU A O 1
ATOM 636 N N . ARG A 1 87 ? -0.712 6.788 5.913 1.00 93.62 87 ARG A N 1
ATOM 637 C CA . ARG A 1 87 ? -0.268 7.022 4.540 1.00 93.62 87 ARG A CA 1
ATOM 638 C C . ARG A 1 87 ? -1.377 6.627 3.581 1.00 93.62 87 ARG A C 1
ATOM 640 O O . ARG A 1 87 ? -2.367 6.016 3.972 1.00 93.62 87 ARG A O 1
ATOM 647 N N . THR A 1 88 ? -1.191 6.979 2.316 1.00 94.69 88 THR A N 1
ATOM 648 C CA . THR A 1 88 ? -2.152 6.668 1.251 1.00 94.69 88 THR A CA 1
ATOM 649 C C . THR A 1 88 ? -1.694 5.535 0.333 1.00 94.69 88 THR A C 1
ATOM 651 O O . THR A 1 88 ? -2.416 5.190 -0.596 1.00 94.69 88 THR A O 1
ATOM 654 N N . SER A 1 89 ? -0.525 4.940 0.595 1.00 95.25 89 SER A N 1
ATOM 655 C CA . SER A 1 89 ? 0.009 3.783 -0.134 1.00 95.25 89 SER A CA 1
ATOM 656 C C . SER A 1 89 ? -0.906 2.563 -0.046 1.00 95.25 89 SER A C 1
ATOM 658 O O . SER A 1 89 ? -1.101 1.872 -1.041 1.00 95.25 89 SER A O 1
ATOM 660 N N . VAL A 1 90 ? -1.512 2.328 1.119 1.00 97.81 90 VAL A N 1
ATOM 661 C CA . VAL A 1 90 ? -2.605 1.371 1.297 1.00 97.81 90 VAL A CA 1
ATOM 662 C C . VAL A 1 90 ? -3.702 2.004 2.143 1.00 97.81 90 VAL A C 1
ATOM 664 O O . VAL A 1 90 ? -3.428 2.601 3.184 1.00 97.81 90 VAL A O 1
ATOM 667 N N . LEU A 1 91 ? -4.949 1.846 1.713 1.00 97.88 91 LEU A N 1
ATOM 668 C CA . LEU A 1 91 ? -6.148 2.263 2.430 1.00 97.88 91 LEU A CA 1
ATOM 669 C C . LEU A 1 91 ? -7.019 1.041 2.703 1.00 97.88 91 LEU A C 1
ATOM 671 O O . LEU A 1 91 ? -7.220 0.208 1.821 1.00 97.88 91 LEU A O 1
ATOM 675 N N . VAL A 1 92 ? -7.5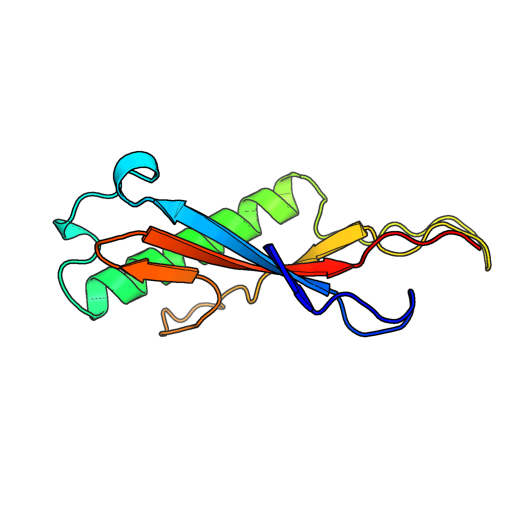37 0.946 3.924 1.00 98.06 92 VAL A N 1
ATOM 676 C CA . VAL A 1 92 ? -8.446 -0.125 4.329 1.00 98.06 92 VAL A CA 1
ATOM 677 C C . VAL A 1 92 ? -9.684 0.479 4.970 1.00 98.06 92 VAL A C 1
ATOM 679 O O . VAL A 1 92 ? -9.583 1.289 5.892 1.00 98.06 92 VAL A O 1
ATOM 682 N N . ASP A 1 93 ? -10.846 0.037 4.506 1.00 95.62 93 ASP A N 1
ATOM 683 C CA . ASP A 1 93 ? -12.141 0.316 5.113 1.00 95.62 93 ASP A CA 1
ATOM 684 C C . ASP A 1 93 ? -13.027 -0.942 5.091 1.00 95.62 93 ASP A C 1
ATOM 686 O O . ASP A 1 93 ? -12.612 -2.013 4.652 1.00 95.62 93 ASP A O 1
ATOM 690 N N . ALA A 1 94 ? -14.258 -0.833 5.595 1.00 96.50 94 ALA A N 1
ATOM 691 C CA . ALA A 1 94 ? -15.174 -1.972 5.685 1.00 96.50 94 ALA A CA 1
ATOM 692 C C . ALA A 1 94 ? -15.604 -2.544 4.318 1.00 96.50 94 ALA A C 1
ATOM 694 O O . ALA A 1 94 ? -16.104 -3.666 4.255 1.00 96.50 94 ALA A O 1
ATOM 695 N N . SER A 1 95 ? -15.437 -1.788 3.233 1.00 97.38 95 SER A N 1
ATOM 696 C CA . SER A 1 95 ? -15.817 -2.184 1.878 1.00 97.38 95 SER A CA 1
ATOM 697 C C . SER A 1 95 ? -14.657 -2.778 1.085 1.00 97.38 95 SER A C 1
ATOM 699 O O . SER A 1 95 ? -14.892 -3.685 0.281 1.00 97.38 95 SER A O 1
ATOM 701 N N . GLN A 1 96 ? -13.418 -2.319 1.303 1.00 97.44 96 GLN A N 1
ATOM 702 C CA . GLN A 1 96 ? -12.289 -2.676 0.441 1.00 97.44 96 GLN A CA 1
ATOM 703 C C . GLN A 1 96 ? -10.898 -2.440 1.049 1.00 97.44 96 GLN A C 1
ATOM 705 O O . GLN A 1 96 ? -10.713 -1.742 2.046 1.00 97.44 96 GLN A O 1
ATOM 710 N N . VAL A 1 97 ? -9.907 -3.004 0.359 1.00 98.19 97 VAL A N 1
ATOM 711 C CA . VAL A 1 97 ? -8.484 -2.678 0.462 1.00 98.19 97 VAL A CA 1
ATOM 712 C C . VAL A 1 97 ? -8.048 -2.044 -0.857 1.00 98.19 97 VAL A C 1
ATOM 714 O O . VAL A 1 97 ? -8.221 -2.644 -1.917 1.00 98.19 97 VAL A O 1
ATOM 717 N N . GLU A 1 98 ? -7.465 -0.851 -0.807 1.00 98.12 98 GLU A N 1
ATOM 718 C CA . GLU A 1 98 ? -6.894 -0.161 -1.966 1.00 98.12 98 GLU A CA 1
ATOM 719 C C . GLU A 1 98 ? -5.381 -0.016 -1.789 1.00 98.12 98 GLU A C 1
ATOM 721 O O . GLU A 1 98 ? -4.936 0.570 -0.808 1.00 98.12 98 GLU A O 1
ATOM 726 N N . ALA A 1 99 ? -4.590 -0.511 -2.741 1.00 97.06 99 ALA A N 1
ATOM 727 C CA . ALA A 1 99 ? -3.146 -0.290 -2.806 1.00 97.06 99 ALA A CA 1
ATOM 728 C C . ALA A 1 99 ? -2.818 0.670 -3.952 1.00 97.06 99 ALA A C 1
ATOM 730 O O . ALA A 1 99 ? -3.286 0.466 -5.074 1.00 97.06 99 ALA A O 1
ATOM 731 N N . ARG A 1 100 ? -1.999 1.689 -3.682 1.00 96.06 100 ARG A N 1
ATOM 732 C CA . ARG A 1 100 ? -1.546 2.709 -4.635 1.00 96.06 100 ARG A CA 1
ATOM 733 C C . ARG A 1 100 ? -0.044 2.599 -4.828 1.00 96.06 100 ARG A C 1
ATOM 735 O O . ARG A 1 100 ? 0.714 2.648 -3.864 1.00 96.06 100 ARG A O 1
ATOM 742 N N . PHE A 1 101 ? 0.382 2.476 -6.072 1.00 94.62 101 PHE A N 1
ATOM 743 C CA . PHE A 1 101 ? 1.775 2.256 -6.442 1.00 94.62 101 PHE A CA 1
ATOM 744 C C . PHE A 1 101 ? 2.062 2.919 -7.787 1.00 94.62 101 PHE A C 1
ATOM 746 O O . PHE A 1 101 ? 1.169 3.469 -8.436 1.00 94.62 101 PHE A O 1
ATOM 753 N N . THR A 1 102 ? 3.318 2.893 -8.204 1.00 92.50 102 THR A N 1
ATOM 754 C CA . THR A 1 102 ? 3.719 3.353 -9.524 1.00 92.50 102 THR A CA 1
ATOM 755 C C . THR A 1 102 ? 4.320 2.229 -10.343 1.00 92.50 102 THR A C 1
ATOM 757 O O . THR A 1 102 ? 4.877 1.277 -9.795 1.00 92.50 102 THR A O 1
ATOM 760 N N . VAL A 1 103 ? 4.172 2.341 -11.658 1.00 89.94 103 VAL A N 1
ATOM 761 C CA . VAL A 1 103 ? 4.785 1.452 -12.641 1.00 89.94 103 VAL A CA 1
ATOM 762 C C . VAL A 1 103 ? 5.435 2.326 -13.703 1.00 89.94 103 VAL A C 1
ATOM 764 O O . VAL A 1 103 ? 4.759 3.144 -14.330 1.00 89.94 103 VAL A O 1
ATOM 767 N N . ALA A 1 104 ? 6.737 2.163 -13.906 1.00 86.19 104 ALA A N 1
ATOM 768 C CA . ALA A 1 104 ? 7.407 2.681 -15.086 1.00 86.19 104 ALA A CA 1
ATOM 769 C C . ALA A 1 104 ? 7.030 1.774 -16.260 1.00 86.19 104 ALA A C 1
ATOM 771 O O . ALA A 1 104 ? 7.435 0.614 -16.309 1.00 86.19 104 ALA A O 1
ATOM 772 N N . LEU A 1 105 ? 6.203 2.258 -17.183 1.00 79.75 105 LEU A N 1
ATOM 773 C CA . LEU A 1 105 ? 5.810 1.450 -18.333 1.00 79.75 105 LEU A CA 1
ATOM 774 C C . LEU A 1 105 ? 7.033 1.223 -19.237 1.00 79.75 105 LEU A C 1
ATOM 776 O O . LEU A 1 105 ? 7.794 2.164 -19.470 1.00 79.75 105 LEU A O 1
ATOM 780 N N . PRO A 1 106 ? 7.253 -0.010 -19.725 1.00 68.12 106 PRO A N 1
ATOM 781 C CA . PRO A 1 106 ? 8.372 -0.290 -20.605 1.00 68.12 106 PRO A CA 1
ATOM 782 C C . PRO A 1 106 ? 8.178 0.443 -21.929 1.00 68.12 106 PRO A C 1
ATOM 784 O O . PRO A 1 106 ? 7.084 0.443 -22.498 1.00 68.12 106 PRO A O 1
ATOM 787 N N . ALA A 1 107 ? 9.258 1.018 -22.438 1.00 63.22 107 ALA A N 1
ATOM 788 C CA . ALA A 1 107 ? 9.283 1.598 -23.769 1.00 63.22 107 ALA A CA 1
ATOM 789 C C . ALA A 1 107 ? 10.461 1.074 -24.579 1.00 63.22 107 ALA A C 1
ATOM 791 O O . ALA A 1 107 ? 11.523 0.757 -24.032 1.00 63.22 107 ALA A O 1
ATOM 792 N N . GLN A 1 108 ? 10.244 0.998 -25.887 1.00 57.41 108 GLN A N 1
ATOM 793 C CA . GLN A 1 108 ? 11.246 0.681 -26.893 1.00 57.41 108 GLN A CA 1
ATOM 794 C C . GLN A 1 108 ? 11.241 1.822 -27.915 1.00 57.41 108 GLN A C 1
ATOM 796 O O . GLN A 1 108 ? 10.161 2.263 -28.310 1.00 57.41 108 GLN A O 1
ATOM 801 N N . GLU A 1 109 ? 12.429 2.303 -28.287 1.00 50.59 109 GLU A N 1
ATOM 802 C CA . GLU A 1 109 ? 12.625 3.159 -29.469 1.00 50.59 109 GLU A CA 1
ATOM 803 C C . GLU A 1 109 ? 12.956 2.308 -30.696 1.00 50.59 109 GLU A C 1
ATOM 805 O O . GLU A 1 109 ? 13.702 1.312 -30.533 1.00 50.59 109 GLU A O 1
#

pLDDT: mean 86.04, std 14.97, range [50.53, 98.31]

Foldseek 3Di:
DFPAPAPDLPGDFTKDKDKDWCVRVVDDCVCVVDPVSQLVVQLVVLQVVQVVCVVVVLQDWDDAPDPFGKTWSHKAFPHDDPDRDDDDQWGDDNTIIMGMIGGSDIDGD

Radius of gyratio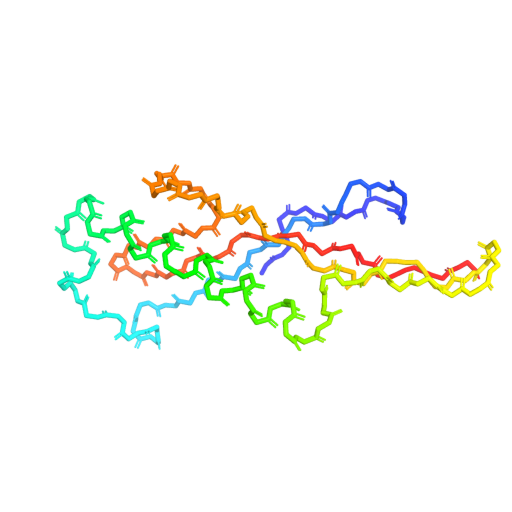n: 16.1 Å; chains: 1; bounding box: 38×23×45 Å

Secondary structure (DSSP, 8-state):
-EEE--SSTTSS-EEEEEEEEHHHH---GGGSSSHHHHHHHHHHHHHHHHHHHHHTTTTSPEE-SSTTS-EE--EE-----SS----SSEEE-SSEEEEEEEE---B--